Protein AF-A0A7R9S6F9-F1 (afdb_monomer_lite)

Structure (mmCIF, N/CA/C/O backbone):
data_AF-A0A7R9S6F9-F1
#
_entry.id   AF-A0A7R9S6F9-F1
#
loop_
_atom_site.group_PDB
_atom_site.id
_atom_site.type_symbol
_atom_site.label_atom_id
_atom_site.label_alt_id
_atom_site.label_comp_id
_atom_site.label_asym_id
_atom_site.label_entity_id
_atom_site.label_seq_id
_atom_site.pdbx_PDB_ins_code
_atom_site.Cartn_x
_atom_site.Cartn_y
_atom_site.Cartn_z
_atom_site.occupancy
_atom_site.B_iso_or_equiv
_atom_site.auth_seq_id
_atom_site.auth_comp_id
_atom_site.auth_asym_id
_atom_site.auth_atom_id
_atom_site.pdbx_PDB_model_num
ATOM 1 N N . GLU A 1 1 ? 7.425 11.408 6.734 1.00 47.03 1 GLU A N 1
ATOM 2 C CA . GLU A 1 1 ? 7.249 10.684 5.460 1.00 47.03 1 GLU A CA 1
ATOM 3 C C . GLU A 1 1 ? 6.094 11.329 4.696 1.00 47.03 1 GLU A C 1
ATOM 5 O O . GLU A 1 1 ? 5.012 11.454 5.262 1.00 47.03 1 GLU A O 1
ATOM 10 N N . LYS A 1 2 ? 6.325 11.873 3.494 1.00 58.59 2 LYS A N 1
ATOM 11 C CA . LYS A 1 2 ? 5.250 12.469 2.679 1.00 58.59 2 LYS A CA 1
ATOM 12 C C . LYS A 1 2 ? 4.641 11.367 1.813 1.00 58.59 2 LYS A C 1
ATOM 14 O O . LYS A 1 2 ? 5.379 10.585 1.226 1.00 58.59 2 LYS A O 1
ATOM 19 N N . LEU A 1 3 ? 3.311 11.307 1.723 1.00 64.19 3 LEU A N 1
ATOM 20 C CA . LEU A 1 3 ? 2.648 10.426 0.763 1.00 64.19 3 LEU A CA 1
ATOM 21 C C . LEU A 1 3 ? 2.874 11.000 -0.638 1.00 64.19 3 LEU A C 1
ATOM 23 O O . LEU A 1 3 ? 2.265 12.004 -1.002 1.00 64.19 3 LEU A O 1
ATOM 27 N N . LEU A 1 4 ? 3.776 10.382 -1.389 1.00 69.81 4 LEU A N 1
ATOM 28 C CA . LEU A 1 4 ? 4.096 10.772 -2.752 1.00 69.81 4 LEU A CA 1
ATOM 29 C C . LEU A 1 4 ? 3.502 9.749 -3.720 1.00 69.81 4 LEU A C 1
ATOM 31 O O . LEU A 1 4 ? 3.507 8.548 -3.456 1.00 69.81 4 LEU A O 1
ATOM 35 N N . PHE A 1 5 ? 3.011 10.249 -4.849 1.00 73.50 5 PHE A N 1
ATOM 36 C CA . PHE A 1 5 ? 2.671 9.453 -6.024 1.00 73.50 5 PHE A CA 1
ATOM 37 C C . PHE A 1 5 ? 3.688 9.816 -7.112 1.00 73.50 5 PHE A C 1
ATOM 39 O O . PHE A 1 5 ? 3.378 10.612 -7.998 1.00 73.50 5 PHE A O 1
ATOM 46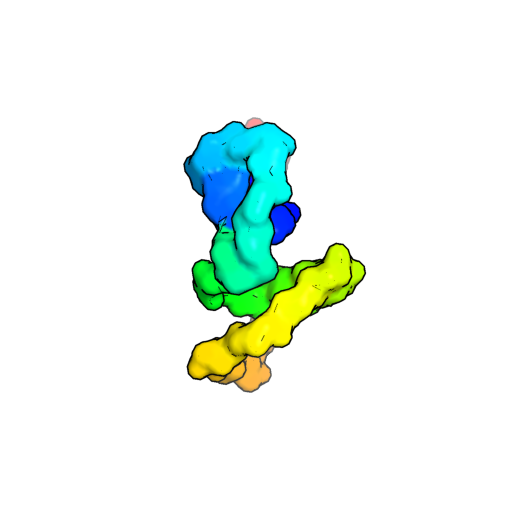 N N . PRO A 1 6 ? 4.948 9.357 -6.998 1.00 83.12 6 PRO A N 1
ATOM 47 C CA . PRO A 1 6 ? 5.947 9.624 -8.022 1.00 83.12 6 PRO A CA 1
ATOM 48 C C . PRO A 1 6 ? 5.620 8.826 -9.288 1.00 83.12 6 PRO A C 1
ATOM 50 O O . PRO A 1 6 ? 4.980 7.775 -9.234 1.00 83.12 6 PRO A O 1
ATOM 53 N N . LEU A 1 7 ? 6.074 9.315 -10.439 1.00 86.12 7 LEU A N 1
ATOM 54 C CA . LEU A 1 7 ? 5.996 8.577 -11.707 1.00 86.12 7 LEU A CA 1
ATOM 55 C C . LEU A 1 7 ? 7.221 7.679 -11.939 1.00 86.12 7 LEU A C 1
ATOM 57 O O . LEU A 1 7 ? 7.215 6.858 -12.848 1.00 86.12 7 LEU A O 1
ATOM 61 N N . CYS A 1 8 ? 8.273 7.854 -11.139 1.00 88.44 8 CYS A N 1
ATOM 62 C CA . CYS A 1 8 ? 9.516 7.100 -11.210 1.00 88.44 8 CYS A CA 1
ATOM 63 C C . CYS A 1 8 ? 10.094 6.963 -9.804 1.00 88.44 8 CYS A C 1
ATOM 65 O O . CYS A 1 8 ? 10.327 7.980 -9.141 1.00 88.44 8 CYS A O 1
ATOM 67 N N . GLN A 1 9 ? 10.344 5.727 -9.368 1.00 86.12 9 GLN A N 1
ATOM 68 C CA . GLN A 1 9 ? 10.984 5.470 -8.079 1.00 86.12 9 GLN A CA 1
ATOM 69 C C . GLN A 1 9 ? 12.344 6.172 -7.985 1.00 86.12 9 GLN A C 1
ATOM 71 O O . GLN A 1 9 ? 12.593 6.946 -7.064 1.00 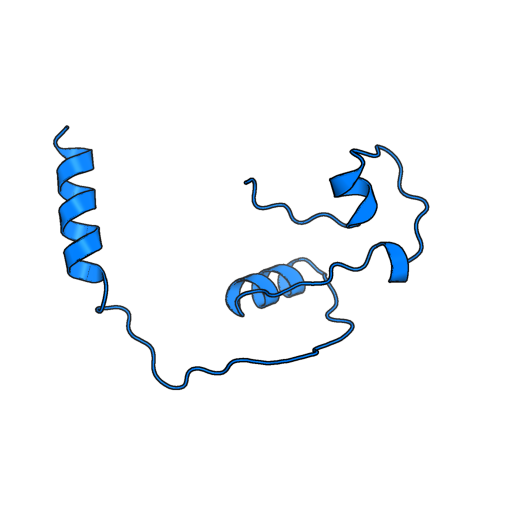86.12 9 GLN A O 1
ATOM 76 N N . THR A 1 10 ? 13.189 5.970 -8.995 1.00 86.75 10 THR A N 1
ATOM 77 C CA . THR A 1 10 ? 14.560 6.481 -9.016 1.00 86.75 10 THR A CA 1
ATOM 78 C C . THR A 1 10 ? 14.623 8.007 -9.024 1.00 86.75 10 THR A C 1
ATOM 80 O O . THR A 1 10 ? 15.462 8.581 -8.335 1.00 86.75 10 THR A O 1
ATOM 83 N N . CYS A 1 11 ? 13.729 8.690 -9.745 1.00 89.12 11 CYS A N 1
ATOM 84 C CA . CYS A 1 11 ? 13.692 10.156 -9.730 1.00 89.12 11 CYS A CA 1
ATOM 85 C C . CYS A 1 11 ? 13.238 10.711 -8.381 1.00 89.12 11 CYS A C 1
ATOM 87 O O . CYS A 1 11 ? 13.725 11.762 -7.980 1.00 89.12 11 CYS A O 1
ATOM 89 N N . MET A 1 12 ? 12.330 10.019 -7.684 1.00 87.19 12 MET A N 1
ATOM 90 C CA . MET A 1 12 ? 11.927 10.416 -6.335 1.00 87.19 12 MET A CA 1
ATOM 91 C C . MET A 1 12 ? 13.089 10.279 -5.348 1.00 87.19 12 MET A C 1
ATOM 93 O O . MET A 1 12 ? 13.289 11.162 -4.524 1.00 87.19 12 MET A O 1
ATOM 97 N N . GLU A 1 13 ? 13.852 9.188 -5.433 1.00 83.94 13 GLU A N 1
ATOM 98 C CA . GLU A 1 13 ? 14.983 8.920 -4.537 1.00 83.94 13 GLU A CA 1
ATOM 99 C C . GLU A 1 13 ? 16.184 9.836 -4.800 1.00 83.94 13 GLU A C 1
ATOM 101 O O . GLU A 1 13 ? 16.867 10.240 -3.863 1.00 83.94 13 GLU A O 1
ATOM 106 N N . LYS A 1 14 ? 16.446 10.161 -6.070 1.00 85.38 14 LYS A N 1
ATOM 107 C CA . LYS A 1 14 ? 17.591 10.984 -6.495 1.00 85.38 14 LYS A CA 1
ATOM 108 C C . LYS A 1 14 ? 17.257 12.466 -6.682 1.00 85.38 14 LYS A C 1
ATOM 110 O O . LYS A 1 14 ? 18.124 13.210 -7.126 1.00 85.38 14 LYS A O 1
ATOM 115 N N . GLU A 1 15 ? 16.017 12.870 -6.405 1.00 82.81 15 GLU A N 1
ATOM 116 C CA . GLU A 1 15 ? 15.505 14.235 -6.609 1.00 82.81 15 GLU A CA 1
ATOM 117 C C . GLU A 1 15 ? 15.810 14.791 -8.018 1.00 82.81 15 GLU A C 1
ATOM 119 O O . GLU A 1 15 ? 16.259 15.921 -8.191 1.00 82.81 15 GLU A O 1
ATOM 124 N N . MET A 1 16 ? 15.584 13.971 -9.051 1.00 83.50 16 MET A N 1
ATOM 125 C CA . MET A 1 16 ? 15.883 14.335 -10.442 1.00 83.50 16 MET A CA 1
ATOM 126 C C . MET A 1 16 ? 14.780 15.197 -11.070 1.00 83.50 16 MET A C 1
ATOM 128 O O . MET A 1 16 ? 13.600 14.855 -10.993 1.00 83.50 16 MET A O 1
ATOM 132 N N . GLU A 1 17 ? 15.175 16.261 -11.774 1.00 79.56 17 GLU A N 1
ATOM 133 C CA . GLU A 1 17 ? 14.253 17.156 -12.494 1.00 79.56 17 GLU A CA 1
ATOM 134 C C . GLU A 1 17 ? 13.768 16.585 -13.837 1.00 79.56 17 GLU A C 1
ATOM 136 O O . GLU A 1 17 ? 12.627 16.818 -14.237 1.00 79.56 17 GLU A O 1
ATOM 141 N N . SER A 1 18 ? 14.610 15.819 -14.535 1.00 86.81 18 SER A N 1
ATOM 142 C CA . SER A 1 18 ? 14.274 15.149 -15.794 1.00 86.81 18 SER A CA 1
ATOM 143 C C . SER A 1 18 ? 14.339 13.633 -15.628 1.00 86.81 18 SER A C 1
ATOM 145 O O . SER A 1 18 ? 15.123 13.112 -14.840 1.00 86.81 18 SER A O 1
ATOM 147 N N . CYS A 1 19 ? 13.475 12.910 -16.342 1.00 89.25 19 CYS A N 1
ATOM 148 C CA . CYS A 1 19 ? 13.376 11.458 -16.238 1.00 89.25 19 CYS A CA 1
ATOM 149 C C . CYS A 1 19 ? 13.589 10.807 -17.605 1.00 89.25 19 CYS A C 1
ATOM 151 O O . CYS A 1 19 ? 12.746 10.930 -18.492 1.00 89.25 19 CYS A O 1
ATOM 153 N N . ASP A 1 20 ? 14.672 10.056 -17.742 1.00 91.38 20 ASP A N 1
ATOM 154 C CA . ASP A 1 20 ? 15.070 9.280 -18.923 1.00 91.38 20 ASP A CA 1
ATOM 155 C C . ASP A 1 20 ? 14.984 7.758 -18.710 1.00 91.38 20 ASP A C 1
ATOM 157 O O . ASP A 1 20 ? 15.142 6.995 -19.658 1.00 91.38 20 ASP A O 1
ATOM 161 N N . HIS A 1 21 ? 14.653 7.326 -17.491 1.00 90.44 21 HIS A N 1
ATOM 162 C CA . HIS A 1 21 ? 14.485 5.922 -17.119 1.00 90.44 21 HIS A CA 1
ATOM 163 C C . HIS A 1 21 ? 13.441 5.171 -17.967 1.00 90.44 21 HIS A C 1
ATOM 165 O O . HIS A 1 21 ? 12.426 5.739 -18.389 1.00 90.44 21 HIS A O 1
ATOM 171 N N . SER A 1 22 ? 13.648 3.870 -18.161 1.00 88.94 22 SER A N 1
ATOM 172 C CA . SER A 1 22 ? 12.690 2.979 -18.823 1.00 88.94 22 SER A CA 1
ATOM 173 C C . SER A 1 22 ? 11.420 2.775 -17.984 1.00 88.94 22 SER A C 1
ATOM 175 O O . SER A 1 22 ? 11.343 3.183 -16.824 1.00 88.94 22 SER A O 1
ATOM 177 N N . GLN A 1 23 ? 10.382 2.144 -18.545 1.00 84.00 23 GLN A N 1
ATOM 178 C CA . GLN A 1 23 ? 9.180 1.836 -17.757 1.00 84.00 23 GLN A CA 1
ATOM 179 C C . GLN A 1 23 ? 9.511 0.918 -16.578 1.00 84.00 23 GLN A C 1
ATOM 181 O O . GLN A 1 23 ? 9.045 1.170 -15.472 1.00 84.00 23 GLN A O 1
ATOM 186 N N . GLU A 1 24 ? 10.363 -0.080 -16.801 1.00 84.94 24 GLU A N 1
ATOM 187 C CA . GLU A 1 24 ? 10.826 -1.050 -15.809 1.00 84.94 24 GLU A CA 1
ATOM 188 C C . GLU A 1 24 ? 11.594 -0.365 -14.673 1.00 84.94 24 GLU A C 1
ATOM 190 O O . GLU A 1 24 ? 11.318 -0.613 -13.504 1.00 84.94 24 GLU A O 1
ATOM 195 N N . GLU A 1 25 ? 12.496 0.560 -15.001 1.00 84.75 25 GLU A N 1
ATOM 196 C CA . GLU A 1 25 ? 13.273 1.330 -14.019 1.00 84.75 25 GLU A CA 1
ATOM 197 C C . GLU A 1 25 ? 12.409 2.317 -13.220 1.00 84.75 25 GLU A C 1
ATOM 199 O O . GLU A 1 25 ? 12.699 2.639 -12.068 1.00 84.75 25 GLU A O 1
ATOM 204 N N . ARG A 1 26 ? 11.316 2.806 -13.818 1.00 89.25 26 ARG A N 1
ATOM 205 C CA . ARG A 1 26 ? 10.357 3.701 -13.156 1.00 89.25 26 ARG A CA 1
ATOM 206 C C . ARG A 1 26 ? 9.414 2.974 -12.202 1.00 89.25 26 ARG A C 1
ATOM 208 O O . ARG A 1 26 ? 8.804 3.644 -11.362 1.00 89.25 26 ARG A O 1
ATOM 215 N N . CYS A 1 27 ? 9.273 1.656 -12.339 1.00 90.94 27 CYS A N 1
ATOM 216 C CA . CYS A 1 27 ? 8.319 0.856 -11.581 1.00 90.94 27 CYS A CA 1
ATOM 217 C C . CYS A 1 27 ? 8.505 1.025 -10.076 1.00 90.94 27 CYS A C 1
ATOM 219 O O . CYS A 1 27 ? 9.615 0.969 -9.560 1.00 90.94 27 CYS A O 1
ATOM 221 N N . LEU A 1 28 ? 7.389 1.165 -9.364 1.00 90.88 28 LEU A N 1
ATOM 222 C CA . LEU A 1 28 ? 7.375 1.140 -7.908 1.00 90.88 28 LEU A CA 1
ATOM 223 C C . LEU A 1 28 ? 7.194 -0.310 -7.460 1.00 90.88 28 LEU A C 1
ATOM 225 O O . LEU A 1 28 ? 6.221 -0.951 -7.859 1.00 90.88 28 LEU A O 1
ATOM 229 N N . THR A 1 29 ? 8.096 -0.807 -6.613 1.00 91.56 29 THR A N 1
ATOM 230 C CA . THR A 1 29 ? 7.975 -2.133 -5.980 1.00 91.56 29 THR A CA 1
ATOM 231 C C . THR A 1 29 ? 7.884 -1.986 -4.465 1.00 91.56 29 THR A C 1
ATOM 233 O O . THR A 1 29 ? 8.660 -1.255 -3.856 1.00 91.56 29 THR A O 1
ATOM 236 N N . GLY A 1 30 ? 6.924 -2.665 -3.840 1.00 91.25 30 GLY A N 1
ATOM 237 C CA . GLY A 1 30 ? 6.657 -2.520 -2.415 1.00 91.25 30 GLY A CA 1
ATOM 238 C C . GLY A 1 30 ? 5.361 -3.191 -1.974 1.00 91.25 30 GLY A C 1
ATOM 239 O O . GLY A 1 30 ? 4.719 -3.916 -2.734 1.00 91.25 30 GLY A O 1
ATOM 240 N N . THR A 1 31 ? 4.979 -2.927 -0.727 1.00 93.50 31 THR A N 1
ATOM 241 C CA . THR A 1 31 ? 3.746 -3.438 -0.120 1.00 93.50 31 THR A CA 1
ATOM 242 C C . THR A 1 31 ? 2.802 -2.278 0.148 1.00 93.50 31 THR A C 1
ATOM 244 O O . THR A 1 31 ? 3.154 -1.318 0.837 1.00 93.50 31 THR A O 1
ATOM 247 N N . TRP A 1 32 ? 1.577 -2.367 -0.367 1.00 93.06 32 TRP A N 1
ATOM 248 C CA . TRP A 1 32 ? 0.576 -1.314 -0.219 1.00 93.06 32 TRP A CA 1
ATOM 249 C C . TRP A 1 32 ? -0.757 -1.873 0.257 1.00 93.06 32 TRP A C 1
ATOM 251 O O . TRP A 1 32 ? -1.172 -2.966 -0.118 1.00 93.06 32 TRP A O 1
ATOM 261 N N . MET A 1 33 ? -1.467 -1.070 1.048 1.00 92.62 33 MET A N 1
ATOM 262 C CA . MET A 1 33 ? -2.852 -1.357 1.403 1.00 92.62 33 MET A CA 1
ATOM 263 C C . MET A 1 33 ? -3.753 -1.247 0.165 1.00 92.62 33 MET A C 1
ATOM 265 O O . MET A 1 33 ? -3.575 -0.345 -0.658 1.00 92.62 33 MET A O 1
ATOM 269 N N . THR A 1 34 ? -4.773 -2.103 0.076 1.00 92.88 34 THR A N 1
ATOM 270 C CA . THR A 1 34 ? -5.715 -2.162 -1.055 1.00 92.88 34 THR A CA 1
ATOM 271 C C . THR A 1 34 ? -6.318 -0.802 -1.419 1.00 92.88 34 THR A C 1
ATOM 273 O O . THR A 1 34 ? -6.411 -0.475 -2.598 1.00 92.88 34 THR A O 1
ATOM 276 N N . GLU A 1 35 ? -6.678 0.031 -0.437 1.00 91.81 35 GLU A N 1
ATOM 277 C CA . GLU A 1 35 ? -7.263 1.355 -0.709 1.00 91.81 35 GLU A CA 1
ATOM 278 C C . GLU A 1 35 ? -6.274 2.323 -1.379 1.00 91.81 35 GLU A C 1
ATOM 280 O O . GLU A 1 35 ? -6.667 3.104 -2.246 1.00 91.81 35 GLU A O 1
ATOM 285 N N . LYS A 1 36 ? -4.971 2.228 -1.069 1.00 91.25 36 LYS A N 1
ATOM 286 C CA . LYS A 1 36 ? -3.943 3.007 -1.780 1.00 91.25 36 LYS A CA 1
ATOM 287 C C . LYS A 1 36 ? -3.809 2.559 -3.233 1.00 91.25 36 LYS A C 1
ATOM 289 O O . LYS A 1 36 ? -3.705 3.410 -4.111 1.00 91.25 36 LYS A O 1
ATOM 294 N N . LEU A 1 37 ? -3.840 1.250 -3.489 1.00 92.94 37 LEU A N 1
ATOM 295 C CA . LEU A 1 37 ? -3.764 0.704 -4.848 1.00 92.94 37 LEU A CA 1
ATOM 296 C C . LEU A 1 37 ? -4.974 1.121 -5.690 1.00 92.94 37 LEU A C 1
ATOM 298 O O . LEU A 1 37 ? -4.800 1.560 -6.823 1.00 92.94 37 LEU A O 1
ATOM 302 N N . LYS A 1 38 ? -6.188 1.076 -5.123 1.00 94.12 38 LYS A N 1
ATOM 303 C CA . LYS A 1 38 ? -7.400 1.583 -5.791 1.00 94.12 38 LYS A CA 1
ATOM 304 C C . LYS A 1 38 ? -7.253 3.049 -6.193 1.00 94.12 38 LYS A C 1
ATOM 306 O O . LYS A 1 38 ? -7.560 3.412 -7.328 1.00 94.12 38 LYS A O 1
ATOM 311 N N . LEU A 1 39 ? -6.754 3.885 -5.279 1.00 92.81 39 LEU A N 1
ATOM 312 C CA . LEU A 1 39 ? -6.503 5.292 -5.572 1.00 92.81 39 LEU A CA 1
ATOM 313 C C . LEU A 1 39 ? -5.441 5.454 -6.669 1.00 92.81 39 LEU A C 1
ATOM 315 O O . LEU A 1 39 ? -5.669 6.218 -7.601 1.00 92.81 39 LEU A O 1
ATOM 319 N N . ALA A 1 40 ? -4.328 4.719 -6.617 1.00 91.81 40 ALA A N 1
ATOM 320 C CA . ALA A 1 40 ? -3.295 4.768 -7.653 1.00 91.81 40 ALA A CA 1
ATOM 321 C C . ALA A 1 40 ? -3.855 4.408 -9.042 1.00 91.81 40 ALA A C 1
ATOM 323 O O . ALA A 1 40 ? -3.663 5.161 -9.995 1.00 91.81 40 ALA A O 1
ATOM 324 N N . VAL A 1 41 ? -4.634 3.328 -9.148 1.00 94.25 41 VAL A N 1
ATOM 325 C CA . VAL A 1 41 ? -5.288 2.935 -10.408 1.00 94.25 41 VAL A CA 1
ATOM 326 C C . VAL A 1 41 ? -6.236 4.032 -10.900 1.00 94.25 41 VAL A C 1
ATOM 328 O O . VAL A 1 41 ? -6.197 4.397 -12.072 1.00 94.25 41 VAL A O 1
ATOM 331 N N . SER A 1 42 ? -7.020 4.651 -10.007 1.00 94.69 42 SER A N 1
ATOM 332 C CA . SER A 1 42 ? -7.893 5.782 -10.376 1.00 94.69 42 SER A CA 1
ATOM 333 C C . SER A 1 42 ? -7.127 7.016 -10.879 1.00 94.69 42 SER A C 1
ATOM 335 O O . SER A 1 42 ? -7.690 7.855 -11.579 1.00 94.69 42 SER A O 1
ATOM 337 N N . LYS A 1 43 ? -5.840 7.134 -10.531 1.00 90.88 43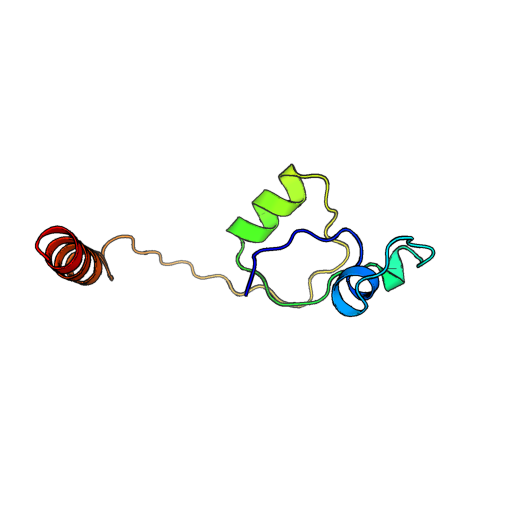 LYS A N 1
ATOM 338 C CA . L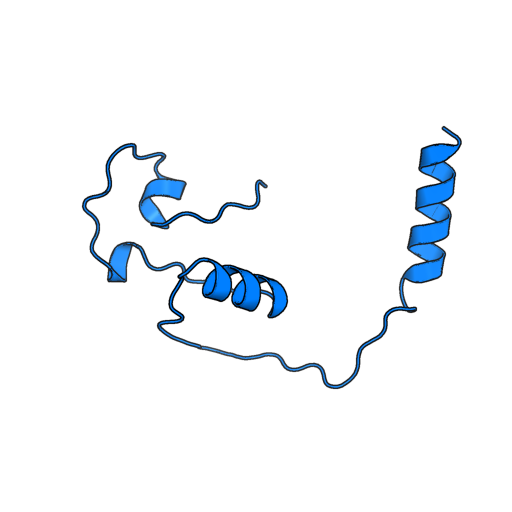YS A 1 43 ? -4.926 8.186 -10.993 1.00 90.88 43 LYS A CA 1
ATOM 339 C C . LYS A 1 43 ? -4.151 7.801 -12.261 1.00 90.88 43 LYS A C 1
ATOM 341 O O . LYS A 1 43 ? -3.308 8.580 -12.689 1.00 90.88 43 LYS A O 1
ATOM 346 N N . GLY A 1 44 ? -4.444 6.649 -12.870 1.00 91.44 44 GLY A N 1
ATOM 347 C CA . GLY A 1 44 ? -3.847 6.200 -14.133 1.00 91.44 44 GLY A CA 1
ATOM 348 C C . GLY A 1 44 ? -2.615 5.305 -13.989 1.00 91.44 44 GLY A C 1
ATOM 349 O O . GLY A 1 44 ? -1.971 5.006 -14.990 1.00 91.44 44 GLY A O 1
ATOM 350 N N . TYR A 1 45 ? -2.278 4.862 -12.774 1.00 91.88 45 TYR A N 1
ATOM 351 C CA . TYR A 1 45 ? -1.199 3.894 -12.575 1.00 91.88 45 TYR A CA 1
ATOM 352 C C . TYR A 1 45 ? -1.621 2.492 -13.020 1.00 91.88 45 TYR A C 1
ATOM 354 O O . TYR A 1 45 ? -2.778 2.096 -12.864 1.00 91.88 45 TYR A O 1
ATOM 362 N N . LEU A 1 46 ? -0.654 1.720 -13.513 1.00 92.81 46 LEU A N 1
ATOM 363 C CA . LEU A 1 46 ? -0.841 0.330 -13.921 1.00 92.81 46 LEU A CA 1
ATOM 364 C C . LEU A 1 46 ? -0.196 -0.611 -12.901 1.00 92.81 46 LEU A C 1
ATOM 366 O O . LEU A 1 46 ? 0.936 -0.392 -12.472 1.00 92.81 46 LEU A O 1
ATOM 370 N N . ILE A 1 47 ? -0.914 -1.671 -12.526 1.00 93.94 47 ILE A N 1
ATOM 371 C CA . ILE A 1 47 ? -0.349 -2.767 -11.734 1.00 93.94 47 ILE A CA 1
ATOM 372 C C . ILE A 1 47 ? 0.337 -3.716 -12.710 1.00 93.94 47 ILE A C 1
ATOM 374 O O . ILE A 1 47 ? -0.332 -4.382 -1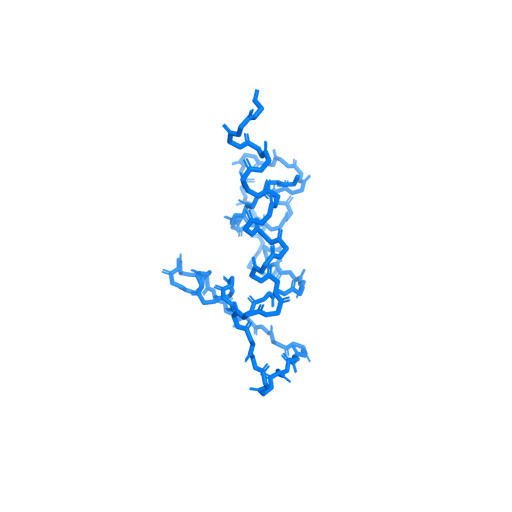3.496 1.00 93.94 47 ILE A O 1
ATOM 378 N N . LEU A 1 48 ? 1.665 -3.759 -12.661 1.00 94.31 48 LEU A N 1
ATOM 379 C CA . LEU A 1 48 ? 2.461 -4.586 -13.569 1.00 94.31 48 LEU A CA 1
ATOM 380 C C . LEU A 1 48 ? 2.622 -6.017 -13.052 1.00 94.31 48 LEU A C 1
ATOM 382 O O . LEU A 1 48 ? 2.544 -6.963 -13.828 1.00 94.31 48 LEU A O 1
ATOM 386 N N . GLN A 1 49 ? 2.812 -6.181 -11.739 1.00 94.62 49 GLN A N 1
ATOM 387 C CA . GLN A 1 49 ? 3.010 -7.485 -11.114 1.00 94.62 49 GLN A CA 1
ATOM 388 C C . GLN A 1 49 ? 2.487 -7.498 -9.674 1.00 94.62 49 GLN A C 1
ATOM 390 O O . GLN A 1 49 ? 2.634 -6.523 -8.938 1.00 94.62 49 GLN A O 1
ATOM 395 N N . ILE A 1 50 ? 1.885 -8.620 -9.273 1.00 95.69 50 ILE A N 1
ATOM 396 C CA . ILE A 1 50 ? 1.441 -8.887 -7.901 1.00 95.69 50 ILE A CA 1
ATOM 397 C C . ILE A 1 50 ? 2.227 -10.096 -7.396 1.00 95.69 50 ILE A C 1
ATOM 399 O O . ILE A 1 50 ? 2.160 -11.164 -7.998 1.00 95.69 50 ILE A O 1
ATOM 403 N N . TYR A 1 51 ? 2.973 -9.917 -6.306 1.00 96.12 51 TYR A N 1
ATOM 404 C CA . TYR A 1 51 ? 3.768 -10.985 -5.693 1.00 96.12 51 TYR A CA 1
ATOM 405 C C . TYR A 1 51 ? 2.969 -11.757 -4.641 1.00 96.12 51 TYR A C 1
ATOM 407 O O . TYR A 1 51 ? 2.997 -12.982 -4.614 1.00 96.12 51 TYR A O 1
ATOM 415 N N . GLU A 1 52 ? 2.240 -11.036 -3.790 1.00 96.25 52 GLU A N 1
ATOM 416 C CA . GLU A 1 52 ? 1.491 -11.605 -2.674 1.00 96.25 52 GLU A CA 1
ATOM 417 C C . GLU A 1 52 ? 0.282 -10.725 -2.329 1.00 96.25 52 GLU A C 1
ATOM 419 O O . GLU A 1 52 ? 0.321 -9.502 -2.492 1.00 96.25 52 GLU A O 1
ATOM 424 N N . VAL A 1 53 ? -0.797 -11.349 -1.847 1.00 95.50 53 VAL A N 1
ATOM 425 C CA . VAL A 1 53 ? -2.009 -10.662 -1.389 1.00 95.50 53 VAL A CA 1
ATOM 426 C C . VAL A 1 53 ? -2.416 -11.196 -0.021 1.00 95.50 53 VAL A C 1
ATOM 428 O O . VAL A 1 53 ? -2.782 -12.359 0.116 1.00 95.50 53 VAL A O 1
ATOM 431 N N . TYR A 1 54 ? -2.433 -10.313 0.976 1.00 94.81 54 TYR A N 1
ATOM 432 C CA . TYR A 1 54 ? -2.969 -10.610 2.303 1.00 94.81 54 TYR A CA 1
ATOM 433 C C . TYR A 1 54 ? -4.441 -10.205 2.361 1.00 94.81 54 TYR A 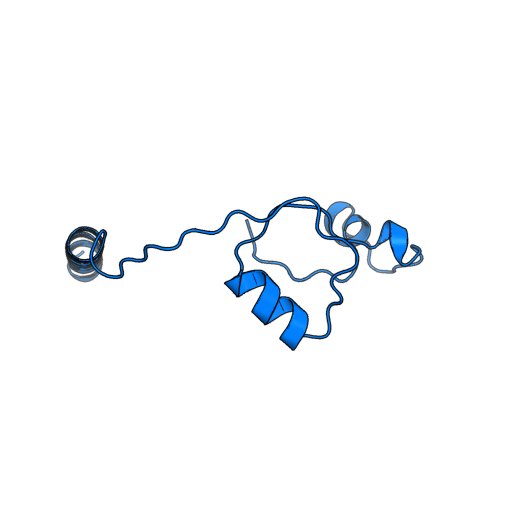C 1
ATOM 435 O O . TYR A 1 54 ? -4.771 -9.015 2.375 1.00 94.81 54 TYR A O 1
ATOM 443 N N . HIS A 1 55 ? -5.334 -11.195 2.371 1.00 93.56 55 HIS A N 1
ATOM 444 C CA . HIS A 1 55 ? -6.768 -10.969 2.495 1.00 93.56 55 HIS A CA 1
ATOM 445 C C . HIS A 1 55 ? -7.232 -11.184 3.936 1.00 93.56 55 HIS A C 1
ATOM 447 O O . HIS A 1 55 ? -7.013 -12.243 4.515 1.00 93.56 55 HIS A O 1
ATOM 453 N N . PHE A 1 56 ? -7.908 -10.178 4.488 1.00 91.12 56 PHE A N 1
ATOM 454 C CA . PHE A 1 56 ? -8.565 -10.247 5.789 1.00 91.12 56 PHE A CA 1
ATOM 455 C C . PHE A 1 56 ? -10.074 -10.228 5.554 1.00 91.12 56 PHE A C 1
ATOM 457 O O . PHE A 1 56 ? -10.615 -9.221 5.078 1.00 91.12 56 PHE A O 1
ATOM 464 N N . GLU A 1 57 ? -10.720 -11.359 5.832 1.00 93.62 57 GLU A N 1
ATOM 465 C CA . GLU A 1 57 ? -12.164 -11.546 5.658 1.00 93.62 57 GLU A CA 1
ATOM 466 C C . GLU A 1 57 ? -12.946 -10.676 6.649 1.00 93.62 57 GLU A C 1
ATOM 468 O O . GLU A 1 57 ? -13.870 -9.949 6.277 1.00 93.62 57 GLU A O 1
ATOM 473 N N . GLU A 1 58 ? -12.505 -10.673 7.904 1.00 94.06 58 GLU A N 1
ATOM 474 C CA . GLU A 1 58 ? -13.100 -9.869 8.961 1.00 94.06 58 GLU A CA 1
ATOM 475 C C . GLU A 1 58 ? -12.588 -8.426 8.937 1.00 94.06 58 GLU A C 1
ATOM 477 O O . GLU A 1 58 ? -11.403 -8.143 8.734 1.00 94.06 58 GLU A O 1
ATOM 482 N N . ARG A 1 59 ? -13.501 -7.480 9.179 1.00 90.50 59 ARG A N 1
ATOM 483 C CA . ARG A 1 59 ? -13.199 -6.048 9.273 1.00 90.50 59 ARG A CA 1
ATOM 484 C C . ARG A 1 59 ? -13.980 -5.432 10.422 1.00 90.50 59 ARG A C 1
ATOM 486 O O . ARG A 1 59 ? -15.127 -5.793 10.662 1.00 90.50 59 ARG A O 1
ATOM 493 N N . SER A 1 60 ? -13.379 -4.455 11.093 1.00 93.44 60 SER A N 1
ATOM 494 C CA . SER A 1 60 ? -14.023 -3.709 12.173 1.00 93.44 60 SER A CA 1
ATOM 495 C C . SER A 1 60 ? -13.779 -2.213 12.017 1.00 93.44 60 SER A C 1
ATOM 497 O O . SER A 1 60 ? -12.659 -1.778 11.758 1.00 93.44 60 SER A O 1
ATOM 499 N N . SER A 1 61 ? -14.836 -1.425 12.209 1.00 92.69 61 SER A N 1
ATOM 500 C CA . SER A 1 61 ? -14.772 0.032 12.374 1.00 92.69 61 SER A CA 1
ATOM 501 C C . SER A 1 61 ? -14.867 0.463 13.843 1.00 92.69 61 SER A C 1
ATOM 503 O O . SER A 1 61 ? -14.840 1.656 14.137 1.00 92.69 61 SER A O 1
ATOM 505 N N . THR A 1 62 ? -14.988 -0.490 14.772 1.00 95.81 62 THR A N 1
ATOM 506 C CA . THR A 1 62 ? -15.234 -0.230 16.198 1.00 95.81 62 THR A CA 1
ATOM 507 C C . THR A 1 62 ? -14.023 -0.506 17.081 1.00 95.81 62 THR A C 1
ATOM 509 O O . THR A 1 62 ? -13.911 0.117 18.130 1.00 95.81 62 THR A O 1
ATOM 512 N N . LEU A 1 63 ? -13.088 -1.360 16.645 1.00 95.88 63 LEU A N 1
ATOM 513 C CA . LEU A 1 63 ? -11.937 -1.815 17.441 1.00 95.88 63 LEU A CA 1
ATOM 514 C C . LEU A 1 63 ? -11.136 -0.672 18.090 1.00 95.88 63 LEU A C 1
ATOM 516 O O . LEU A 1 63 ? -10.719 -0.785 19.238 1.00 95.88 63 LEU A O 1
ATOM 520 N N . PHE A 1 64 ? -10.939 0.433 17.367 1.00 95.81 64 PHE A N 1
ATOM 521 C CA . PHE A 1 64 ? -10.177 1.594 17.846 1.00 95.81 64 PHE A CA 1
ATOM 522 C C . PHE A 1 64 ? -11.037 2.826 18.125 1.00 95.81 64 PHE A C 1
ATOM 524 O O . PHE A 1 64 ? -10.489 3.884 18.426 1.00 95.81 64 PHE A O 1
ATOM 531 N N . LYS A 1 65 ? -12.365 2.717 18.021 1.00 96.75 65 LYS A N 1
ATOM 532 C CA . LYS A 1 65 ? -13.265 3.872 18.086 1.00 96.75 65 LYS A CA 1
ATOM 533 C C . LYS A 1 65 ? -13.122 4.624 19.409 1.00 96.75 65 LYS A C 1
ATOM 535 O O . LYS A 1 65 ? -12.749 5.790 19.400 1.00 96.75 65 LYS A O 1
ATOM 540 N N . ASP A 1 66 ? -13.292 3.928 20.530 1.00 97.06 66 ASP A N 1
ATOM 541 C CA . ASP A 1 66 ? -13.244 4.552 21.859 1.00 97.06 66 ASP A CA 1
ATOM 542 C C . ASP A 1 66 ? -11.859 5.135 22.180 1.00 97.06 66 ASP A C 1
ATOM 544 O O . ASP A 1 66 ? -11.742 6.176 22.830 1.00 97.06 66 ASP A O 1
ATOM 548 N N . TYR A 1 67 ? -10.793 4.486 21.695 1.00 97.06 67 TYR A N 1
ATOM 549 C CA . TYR A 1 67 ? -9.431 5.003 21.810 1.00 97.06 67 TYR A CA 1
ATOM 550 C C . TYR A 1 67 ? -9.290 6.326 21.048 1.00 97.06 67 TYR A C 1
ATOM 552 O O . TYR A 1 67 ? -8.853 7.324 21.622 1.00 97.06 67 TYR A O 1
ATOM 560 N N . ILE A 1 68 ? -9.686 6.353 19.772 1.00 96.56 68 ILE A N 1
ATOM 561 C CA . ILE A 1 68 ? -9.601 7.550 18.931 1.00 96.56 68 ILE A CA 1
ATOM 562 C C . ILE A 1 68 ? -10.447 8.675 19.530 1.00 96.56 68 ILE A C 1
ATOM 564 O O . ILE A 1 68 ? -9.927 9.776 19.698 1.00 96.56 68 ILE A O 1
ATOM 568 N N . ASP A 1 69 ? -11.694 8.396 19.913 1.00 96.38 69 ASP A N 1
ATOM 569 C CA . ASP A 1 69 ? -12.619 9.380 20.484 1.00 96.38 69 ASP A CA 1
ATOM 570 C C . ASP A 1 69 ? -12.038 10.015 21.755 1.00 96.38 69 ASP A C 1
ATOM 572 O O . ASP A 1 69 ? -12.024 11.241 21.902 1.00 96.38 69 ASP A O 1
ATOM 576 N N . LYS A 1 70 ? -11.467 9.197 22.650 1.00 96.62 70 LYS A N 1
ATOM 577 C CA . LYS A 1 70 ? -10.824 9.678 23.879 1.00 96.62 70 LYS A CA 1
ATOM 578 C C . LYS A 1 70 ? -9.663 10.630 23.591 1.00 96.62 70 LYS A C 1
ATOM 580 O O . LYS A 1 70 ? -9.589 11.704 24.186 1.00 96.62 70 LYS A O 1
ATOM 585 N N . PHE A 1 71 ? -8.742 10.252 22.706 1.00 96.75 71 PHE A N 1
ATOM 586 C CA . PHE A 1 71 ? -7.567 11.080 22.415 1.00 96.75 71 PHE A CA 1
ATOM 587 C C . PHE A 1 71 ? -7.893 12.288 21.536 1.00 96.75 71 PHE A C 1
ATOM 589 O O . PHE A 1 71 ? -7.235 13.322 21.655 1.00 96.75 71 PHE A O 1
ATOM 596 N N . LEU A 1 72 ? -8.915 12.193 20.687 1.00 96.81 72 LEU A N 1
ATOM 597 C CA . LEU A 1 72 ? -9.416 13.325 19.922 1.00 96.81 72 LEU A CA 1
ATOM 598 C C . LEU A 1 72 ? -10.017 14.384 20.851 1.00 96.81 72 LEU A C 1
ATOM 600 O O . LEU A 1 72 ? -9.718 15.563 20.678 1.00 96.81 72 LEU A O 1
ATOM 604 N N . LYS A 1 73 ? -10.778 13.965 21.871 1.00 97.12 73 LYS A N 1
ATOM 605 C CA . LYS A 1 73 ? -11.312 14.861 22.903 1.00 97.12 73 LYS A CA 1
ATOM 606 C C . LYS A 1 73 ? -10.198 15.608 23.643 1.00 97.12 73 LYS A C 1
ATOM 608 O O . LYS A 1 73 ? -10.213 16.832 23.676 1.00 97.12 73 LYS A O 1
ATOM 613 N N . ILE A 1 74 ? -9.192 14.886 24.148 1.00 97.12 74 ILE A N 1
ATOM 614 C CA . ILE A 1 74 ? -8.048 15.487 24.863 1.00 97.12 74 ILE A CA 1
ATOM 615 C C . ILE A 1 74 ? -7.359 16.566 24.012 1.00 97.12 74 ILE A C 1
ATOM 617 O O . ILE A 1 74 ? -7.030 17.630 24.525 1.00 97.12 74 ILE A O 1
ATOM 621 N N . LYS A 1 75 ? -7.165 16.313 22.710 1.00 95.94 75 LYS A N 1
ATOM 622 C CA . LYS A 1 75 ? -6.536 17.273 21.788 1.00 95.94 75 LYS A CA 1
ATOM 623 C C . LYS A 1 75 ? -7.365 18.534 21.533 1.00 95.94 75 LYS A C 1
ATOM 625 O O . LYS A 1 75 ? -6.777 19.541 21.174 1.00 95.94 75 LYS A O 1
ATOM 630 N N . GLN A 1 76 ? -8.693 18.462 21.629 1.00 95.94 76 GLN A N 1
ATOM 631 C CA . GLN A 1 76 ? -9.576 19.618 21.419 1.00 95.94 76 GLN A CA 1
ATOM 632 C C . GLN A 1 76 ? -9.731 20.475 22.681 1.00 95.94 76 GLN A C 1
ATOM 634 O O . GLN A 1 76 ? -10.017 21.662 22.575 1.00 95.94 76 GLN A O 1
ATOM 639 N N . GLU A 1 77 ? -9.576 19.868 23.859 1.00 93.25 77 GLU A N 1
ATOM 640 C CA . GLU A 1 77 ? -9.697 20.531 25.165 1.00 93.25 77 GLU A CA 1
ATOM 641 C C . GLU A 1 77 ? -8.359 21.087 25.698 1.00 93.25 77 GLU A C 1
ATOM 643 O O . GLU A 1 77 ? -8.347 21.701 26.765 1.00 93.25 77 GLU A O 1
ATOM 648 N N . SER A 1 78 ? -7.249 20.865 24.980 1.00 73.75 78 SER A N 1
ATOM 649 C CA . SER A 1 78 ? -5.914 21.428 25.262 1.00 73.75 78 SER A CA 1
ATOM 650 C C . SER A 1 78 ? -5.644 22.650 24.392 1.00 73.75 78 SER A C 1
ATOM 652 O O . SER A 1 78 ? -5.039 23.612 24.912 1.00 73.75 78 SER A O 1
#

InterPro domains:
  IPR004868 DNA-directed DNA polymerase, family B, mitochondria/virus [PF03175] (28-77)
  IPR043502 DNA/RNA polymerase superfamily [SSF56672] (2-77)

Sequence (78 aa):
EKLLFPLCQTCMEKEMESCDHSQEERCLTGTWMTEKLKLAVSKGYLILQIYEVYHFEERSSTLFKDYIDKFLKIKQES

Organism: NCBI:txid509924

Radius of gyration: 18.3 Å; chains: 1; bounding box: 33×33×44 Å

pLDDT: mean 89.71, std 8.75, range [47.03, 97.12]

Foldseek 3Di:
DDDDDDQAPVCVVVVDPDDPDDNVRRDDDDDDDPVVVVVNVVVVDDDPDDDDDDDDPDDDPPPCPVVCVVVVVVVVVD

Secondary structure (DSSP, 8-state):
------S-HHHHHHT-SS----HHHH---S---HHHHHHHHHTT------------S---SSTTHHHHHHHHHHHHH-